Protein 1PZW (pdb70)

GO terms:
  GO:0000987 cis-regulatory region sequence-specific DNA binding (F, IDA)
  GO:0007279 pole cell formation (P, HMP)
  GO:00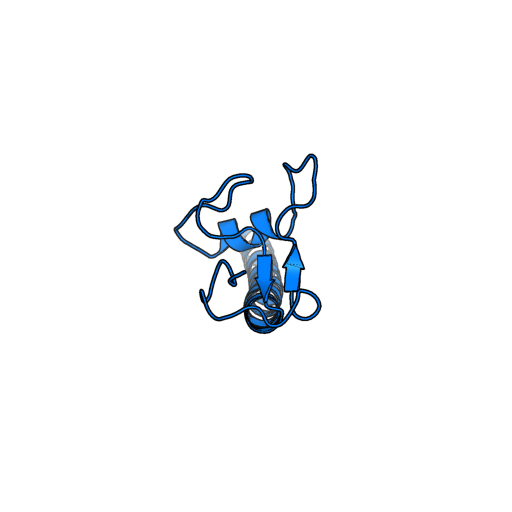07349 cellularization (P, HMP)
  GO:0045143 homologous chromosome segregation (P, TAS)
  GO:0006357 regulation of transcription by RNA polymerase II (P, TAS)
  GO:0045944 positive regulation of transcription by RNA polymerase II (P, IMP)
  GO:0007343 egg activation (P, IMP)
  GO:0005634 nucleus (C, IDA)
  GO:0006357 regulation of transcription by RNA polymerase II (P, IMP)
  GO:0007143 female meiotic nuclear division (P, IMP)

Radius of gyration: 15.07 Å; Cα contacts (8 Å, |Δi|>4): 76; chains: 1; bounding box: 23×25×51 Å

Solvent-accessible surface area: 6073 Å² total; per-residue (Å²): 130,58,1,30,33,54,98,178,55,23,96,60,51,187,101,21,52,84,4,12,101,132,152,49,37,177,28,165,18,0,102,22,0,100,87,43,60,213,55,84,2,61,69,110,27,175,67,8,110,5,0,14,81,94,18,48,53,126,11,35,117,98,30,138,115,92,78,61,72,112,106,57,112,74,98,180,87,113,90,176

Nearest PDB structures (foldseek):
  1pzw-assembly1_A-2  TM=1.013E+00  e=6.749E-15  Drosophila melanogaster
  7pok-assembly1_D  TM=8.189E-01  e=4.692E-03  Drosophila melanogaster
  7pok-assembly1_A  TM=7.573E-01  e=7.713E-03  Drosophila melanogaster
  7ppp-assembly1_A  TM=6.748E-01  e=9.259E-02  Oryctolagus cuniculus

Sequence (80 aa):
DICRLCLRGVSGAQMCLQIFDVDSGESKVAEVLRQHFWFEVLPNDEISKVICNVCWTQVSEFHQFYVSIQEAQVIYATTS

Organism: Drosophila melanogaster (NCBI:txid7227)

Foldseek 3Di:
DAALPPRDDDPDDVQKDFQADDVGDDRVSQVLCVVPDDDHQDPPDPRGRIHGNVVVVVSVVVVVVVVVVVVVVVCVVPDD

B-factor: mean 52.91, std 21.25, range [21.37, 99.55]

Structure (mmCIF, N/CA/C/O backbone):
data_1PZW
#
_entry.id   1PZW
#
_cell.length_a   48.660
_cell.length_b   48.660
_cell.length_c   82.123
_cell.angle_alpha   90.00
_cell.angle_beta   90.00
_cell.angle_gamma   90.00
#
_symmetry.space_group_name_H-M   'P 41 21 2'
#
loop_
_entity.id
_entity.type
_entity.pdbx_description
1 polymer 'Transcription factor grauzone'
2 non-polymer 'ZINC ION'
3 water water
#
loop_
_atom_site.group_PDB
_atom_site.id
_atom_site.type_symbol
_atom_site.label_atom_id
_atom_site.label_alt_id
_atom_site.label_comp_id
_atom_site.label_asym_id
_atom_site.label_entity_id
_atom_site.label_seq_id
_atom_site.pdbx_PDB_ins_code
_atom_site.Cartn_x
_atom_site.Cartn_y
_atom_site.Cartn_z
_atom_site.occupancy
_atom_site.B_iso_or_equiv
_atom_site.auth_seq_id
_atom_site.auth_comp_id
_atom_site.auth_asym_id
_atom_site.auth_atom_id
_atom_site.pdbx_PDB_model_num
ATOM 1 N N . ASP A 1 1 ? 4.127 9.804 15.493 1.00 60.05 2 ASP A N 1
ATOM 2 C CA . ASP A 1 1 ? 4.430 10.543 16.755 1.00 59.95 2 ASP A CA 1
ATOM 3 C C . ASP A 1 1 ? 5.059 9.598 17.779 1.00 56.76 2 ASP A C 1
ATOM 4 O O . ASP A 1 1 ? 5.001 8.379 17.634 1.00 56.57 2 ASP A O 1
ATOM 9 N N . ILE A 1 2 ? 5.658 10.168 18.815 1.00 52.94 3 ILE A N 1
ATOM 10 C CA . ILE A 1 2 ? 6.392 9.378 19.801 1.00 50.35 3 ILE A CA 1
ATOM 11 C C . ILE A 1 2 ? 6.229 9.977 21.199 1.00 46.02 3 ILE A C 1
ATOM 12 O O . ILE A 1 2 ? 6.093 11.194 21.341 1.00 45.03 3 ILE A O 1
ATOM 17 N N . CYS A 1 3 ? 6.197 9.129 22.223 1.00 42.18 4 CYS A N 1
ATOM 18 C CA . CYS A 1 3 ? 6.133 9.608 23.604 1.00 39.45 4 CYS A CA 1
ATOM 19 C C . CYS A 1 3 ? 7.472 10.289 23.940 1.00 39.86 4 CYS A C 1
ATOM 20 O O . CYS A 1 3 ? 8.541 9.716 23.744 1.00 39.17 4 CYS A O 1
ATOM 23 N N . ARG A 1 4 ? 7.412 11.531 24.403 1.00 39.50 5 ARG A N 1
ATOM 24 C CA . ARG A 1 4 ? 8.604 12.275 24.799 1.00 39.00 5 ARG A CA 1
ATOM 25 C C . ARG A 1 4 ? 9.466 11.553 25.855 1.00 38.16 5 ARG A C 1
ATOM 26 O O . ARG A 1 4 ? 10.684 11.700 25.861 1.00 38.85 5 ARG A O 1
ATOM 34 N N . LEU A 1 5 ? 8.835 10.777 26.733 1.00 37.56 6 LEU A N 1
ATOM 35 C CA . LEU A 1 5 ? 9.549 10.073 27.788 1.00 36.87 6 LEU A CA 1
ATOM 36 C C . LEU A 1 5 ? 10.120 8.741 27.330 1.00 37.32 6 LEU A C 1
ATOM 37 O O . LEU A 1 5 ? 11.337 8.574 27.347 1.00 34.58 6 LEU A O 1
ATOM 42 N N . CYS A 1 6 ? 9.254 7.794 26.959 1.00 37.92 7 CYS A N 1
ATOM 43 C CA . CYS A 1 6 ? 9.682 6.418 26.634 1.00 39.16 7 CYS A CA 1
ATOM 44 C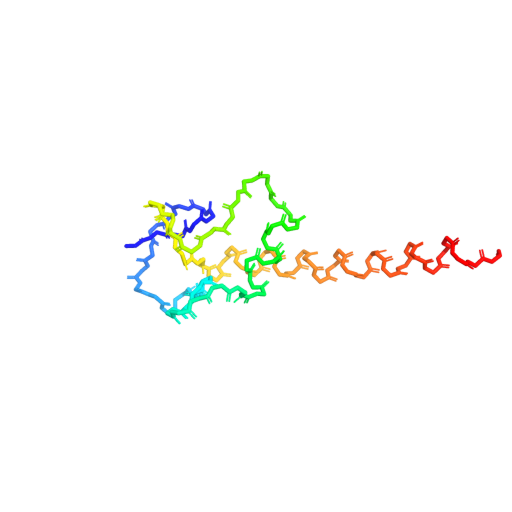 C . CYS A 1 6 ? 10.098 6.247 25.174 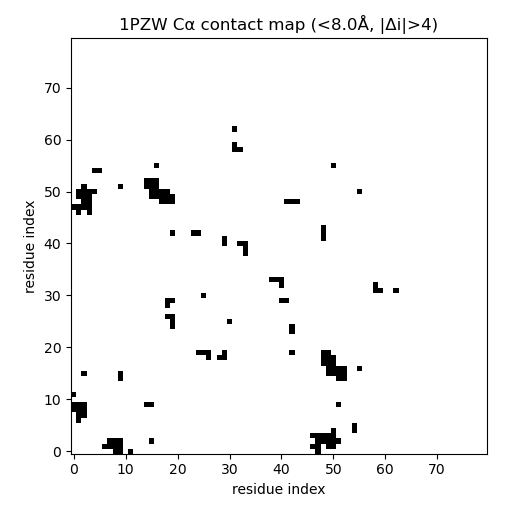1.00 42.35 7 CYS A C 1
ATOM 45 O O . CYS A 1 6 ? 10.714 5.240 24.808 1.00 39.52 7 CYS A O 1
ATOM 48 N N . LEU A 1 7 ? 9.749 7.242 24.360 1.00 43.99 8 LEU A N 1
ATOM 49 C CA . LEU A 1 7 ? 10.093 7.294 22.939 1.00 47.28 8 LEU A CA 1
ATOM 50 C C . LEU A 1 7 ? 9.528 6.122 22.134 1.00 49.95 8 LEU A C 1
ATOM 51 O O . LEU A 1 7 ? 10.025 5.809 21.053 1.00 50.23 8 LEU A O 1
ATOM 56 N N . ARG A 1 8 ? 8.473 5.504 22.662 1.00 53.95 9 ARG A N 1
ATOM 57 C CA . ARG A 1 8 ? 7.827 4.372 22.022 1.00 57.13 9 ARG A CA 1
ATOM 58 C C . ARG A 1 8 ? 6.747 4.917 21.109 1.00 59.85 9 ARG A C 1
ATOM 59 O O . ARG A 1 8 ? 6.343 6.070 21.249 1.00 58.67 9 ARG A O 1
ATOM 67 N N . GLY A 1 9 ? 6.282 4.079 20.182 1.00 63.33 10 GLY A N 1
ATOM 68 C CA . GLY A 1 9 ? 5.299 4.478 19.192 1.00 65.73 10 GLY A CA 1
ATOM 69 C C . GLY A 1 9 ? 3.971 4.921 19.774 1.00 68.43 10 GLY A C 1
ATOM 70 O O . GLY A 1 9 ? 3.373 4.209 20.577 1.00 67.38 10 GLY A O 1
ATOM 71 N N . VAL A 1 10 ? 3.527 6.112 19.375 1.00 72.73 11 VAL A N 1
ATOM 72 C CA . VAL A 1 10 ? 2.187 6.608 19.700 1.00 76.73 11 VAL A CA 1
ATOM 73 C C . VAL A 1 10 ? 1.178 6.048 18.687 1.00 79.37 11 VAL A C 1
ATOM 74 O O . VAL A 1 10 ? 1.293 6.264 17.474 1.00 78.68 11 VAL A O 1
ATOM 78 N N . SER A 1 11 ? 0.196 5.329 19.222 1.00 82.65 12 SER A N 1
ATOM 79 C CA . SER A 1 11 ? -0.825 4.649 18.435 1.00 85.39 12 SER A CA 1
ATOM 80 C C . SER A 1 11 ? -1.620 5.632 17.576 1.00 86.73 12 SER A C 1
ATOM 81 O O . SER A 1 11 ? -1.729 5.463 16.359 1.00 86.95 12 SER A O 1
ATOM 84 N N . GLY A 1 12 ? -2.158 6.662 18.224 1.00 88.54 13 GLY A N 1
ATOM 85 C CA . GLY A 1 12 ? -2.945 7.686 17.553 1.00 89.65 13 GLY A CA 1
ATOM 86 C C . GLY A 1 12 ? -2.778 9.039 18.220 1.00 90.39 13 GLY A C 1
ATOM 87 O O . GLY A 1 12 ? -2.266 9.978 17.607 1.00 90.82 13 GLY A O 1
ATOM 88 N N . ALA A 1 13 ? -3.203 9.115 19.482 1.00 90.79 14 ALA A N 1
ATOM 89 C CA . ALA A 1 13 ? -3.143 10.335 20.307 1.00 90.86 14 ALA A CA 1
ATOM 90 C C . ALA A 1 13 ? -4.087 10.285 21.510 1.00 90.47 14 ALA A C 1
ATOM 91 O O . ALA A 1 13 ? -3.947 11.080 22.440 1.00 90.74 14 ALA A O 1
ATOM 93 N N . GLN A 1 14 ? -5.055 9.373 21.484 1.00 89.49 15 GLN A N 1
ATOM 94 C CA . GLN A 1 14 ? -5.948 9.176 22.621 1.00 88.68 15 GLN A CA 1
ATOM 95 C C . GLN A 1 14 ? -5.444 8.137 23.617 1.00 86.16 15 GLN A C 1
ATOM 96 O O . GLN A 1 14 ? -6.217 7.608 24.416 1.00 86.26 15 GLN A O 1
ATOM 102 N N . MET A 1 15 ? -4.160 7.812 23.533 1.00 83.00 16 MET A N 1
ATOM 103 C CA . MET A 1 15 ? -3.462 7.165 24.629 1.00 80.24 16 MET A CA 1
ATOM 104 C C . MET A 1 15 ? -2.566 8.211 25.293 1.00 76.23 16 MET A C 1
ATOM 105 O O . MET A 1 15 ? -1.880 7.906 26.255 1.00 74.85 16 MET A O 1
ATOM 110 N N . CYS A 1 16 ? -2.623 9.449 24.795 1.00 71.74 17 CYS A N 1
ATOM 111 C CA . CYS A 1 16 ? -1.635 10.482 25.099 1.00 67.91 17 CYS A CA 1
ATOM 112 C C . CYS A 1 16 ? -2.227 11.781 25.619 1.00 64.31 17 CYS A C 1
ATOM 113 O O . CYS A 1 16 ? -3.320 12.193 25.222 1.00 64.70 17 CYS A O 1
ATOM 116 N N . LEU A 1 17 ? -1.476 12.420 26.509 1.00 59.23 18 LEU A N 1
ATOM 117 C CA . LEU A 1 17 ? -1.731 13.780 26.941 1.00 56.14 18 LEU A CA 1
ATOM 118 C C . LEU A 1 17 ? -0.825 14.671 26.118 1.00 53.54 18 LEU A C 1
ATOM 119 O O . LEU A 1 17 ? 0.310 14.302 25.814 1.00 51.17 18 LEU A O 1
ATOM 124 N N . GLN A 1 18 ? -1.326 15.840 25.742 1.00 52.69 19 GLN A N 1
ATOM 125 C CA . GLN A 1 18 ? -0.478 16.859 25.140 1.00 52.24 19 GLN A CA 1
ATOM 126 C C . GLN A 1 18 ? 0.259 17.524 26.287 1.00 51.03 19 GLN A C 1
ATOM 127 O O . GLN A 1 18 ? -0.358 17.977 27.246 1.00 49.00 19 GLN A O 1
ATOM 133 N N . ILE A 1 19 ? 1.586 17.522 26.221 1.00 51.07 20 ILE A N 1
ATOM 134 C CA . ILE A 1 19 ? 2.390 18.219 27.218 1.00 51.49 20 ILE A CA 1
ATOM 135 C C . ILE A 1 19 ? 2.107 19.705 27.062 1.00 54.37 20 ILE A C 1
ATOM 136 O O . ILE A 1 19 ? 1.857 20.404 28.032 1.00 54.41 20 ILE A O 1
ATOM 141 N N . PHE A 1 20 ? 2.127 20.151 25.814 1.00 57.90 21 PHE A N 1
ATOM 142 C CA . PHE A 1 20 ? 1.793 21.517 25.430 1.00 61.34 21 PHE A CA 1
ATOM 143 C C . PHE A 1 20 ? 0.636 21.507 24.420 1.00 65.60 21 PHE A C 1
ATOM 144 O O . PHE A 1 20 ? 0.449 20.534 23.690 1.00 66.15 21 PHE A O 1
ATOM 152 N N . ASP A 1 21 ? -0.138 22.584 24.373 1.00 70.75 22 ASP A N 1
ATOM 153 C CA . ASP A 1 21 ? -1.235 22.689 23.406 1.00 74.59 22 ASP A CA 1
ATOM 154 C C . ASP A 1 21 ? -1.346 24.114 22.880 1.00 77.38 22 ASP A C 1
ATOM 155 O O . ASP A 1 21 ? -1.819 25.002 23.586 1.00 77.23 22 ASP A O 1
ATOM 160 N N . VAL A 1 22 ? -0.849 24.315 21.657 1.00 81.50 23 VAL A N 1
ATOM 161 C CA . VAL A 1 22 ? -1.135 25.496 20.832 1.00 84.24 23 VAL A CA 1
ATOM 162 C C . VAL A 1 22 ? -1.160 26.834 21.588 1.00 86.03 23 VAL A C 1
ATOM 163 O O . VAL A 1 22 ? -2.009 27.047 22.456 1.00 86.39 23 VAL A O 1
ATOM 167 N N . ASP A 1 23 ? -0.268 27.753 21.211 1.00 88.17 24 ASP A N 1
ATOM 168 C CA . ASP A 1 23 ? -0.014 28.960 22.004 1.00 89.51 24 ASP A CA 1
ATOM 169 C C . ASP A 1 23 ? 0.236 28.483 23.428 1.00 89.65 24 ASP A C 1
ATOM 170 O O . ASP A 1 23 ? -0.551 28.715 24.348 1.00 89.93 24 ASP A O 1
ATOM 175 N N . SER A 1 24 ? 1.355 27.789 23.577 1.00 89.90 25 SER A N 1
ATOM 176 C CA . SER A 1 24 ? 1.629 26.989 24.756 1.00 89.63 25 SER A CA 1
ATOM 177 C C . SER A 1 24 ? 2.260 27.845 25.857 1.00 88.72 25 SER A C 1
ATOM 178 O O . SER A 1 24 ? 1.734 28.912 26.178 1.00 88.90 25 SER A O 1
ATOM 181 N N . GLY A 1 25 ? 3.378 27.397 26.429 1.00 87.66 26 GLY A N 1
ATOM 182 C CA . GLY A 1 25 ? 3.926 28.014 27.623 1.00 86.17 26 GLY A CA 1
ATOM 183 C C . GLY A 1 25 ? 3.014 27.697 28.793 1.00 84.40 26 GLY A C 1
ATOM 184 O O . GLY A 1 25 ? 1.795 27.852 28.693 1.00 84.01 26 GLY A O 1
ATOM 185 N N . GLU A 1 26 ? 3.596 27.251 29.903 1.00 82.05 27 GLU A N 1
ATOM 186 C CA . GLU A 1 26 ? 2.823 26.856 31.078 1.00 80.39 27 GLU A CA 1
ATOM 187 C C . GLU A 1 26 ? 1.974 25.628 30.739 1.00 77.04 27 GLU A C 1
ATOM 188 O O . GLU A 1 26 ? 1.097 25.688 29.875 1.00 77.16 27 GLU A O 1
ATOM 194 N N . SER A 1 27 ? 2.238 24.514 31.411 1.00 72.50 28 SER A N 1
ATOM 195 C CA . SER A 1 27 ? 1.578 23.257 31.064 1.00 69.06 28 SER A CA 1
ATOM 196 C C . SER A 1 27 ? 1.017 22.458 32.245 1.00 65.71 28 SER A C 1
ATOM 197 O O . SER A 1 27 ? 0.019 21.746 32.078 1.00 67.71 28 SER A O 1
ATOM 200 N N . LYS A 1 28 ? 1.634 22.579 33.418 1.00 59.43 29 LYS A N 1
ATOM 201 C CA . LYS A 1 28 ? 1.379 21.693 34.567 1.00 55.74 29 LYS A CA 1
ATOM 202 C C . LYS A 1 28 ? 2.011 20.333 34.342 1.00 50.02 29 LYS A C 1
ATOM 203 O O . LYS A 1 28 ? 2.742 19.862 35.192 1.00 48.69 29 LYS A O 1
ATOM 209 N N . VAL A 1 29 ? 1.729 19.698 33.201 1.00 45.10 30 VAL A N 1
ATOM 210 C CA . VAL A 1 29 ? 2.390 18.448 32.846 1.00 40.76 30 VAL A CA 1
ATOM 211 C C . VAL A 1 29 ? 3.884 18.717 32.734 1.00 39.23 30 VAL A C 1
ATOM 212 O O . VAL A 1 29 ? 4.676 17.998 33.330 1.00 34.91 30 VAL A O 1
ATOM 216 N N . ALA A 1 30 ? 4.267 19.773 32.017 1.00 37.89 31 ALA A N 1
ATOM 217 C CA . ALA A 1 30 ? 5.687 20.098 31.861 1.00 36.58 31 ALA A 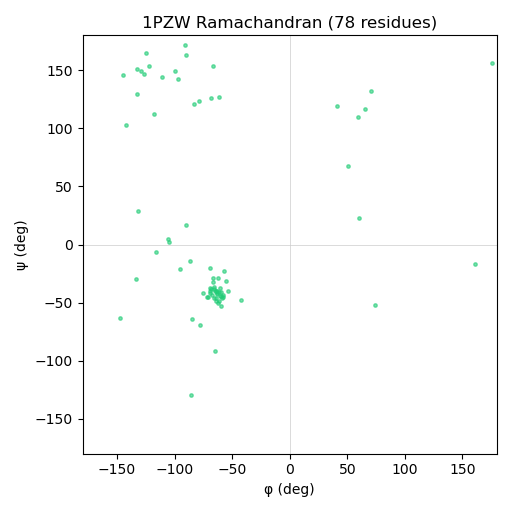CA 1
ATOM 218 C C . ALA A 1 30 ? 6.358 20.365 33.205 1.00 35.61 31 ALA A C 1
ATOM 219 O O . ALA A 1 30 ? 7.483 19.941 33.438 1.00 36.22 31 ALA A O 1
ATOM 221 N N . GLU A 1 31 ? 5.649 21.074 34.073 1.00 34.56 32 GLU A N 1
ATOM 222 C CA . GLU A 1 31 ? 6.118 21.468 35.391 1.00 34.27 32 GLU A CA 1
ATOM 223 C C . GLU A 1 31 ? 6.420 20.241 36.251 1.00 32.64 32 GLU A C 1
ATOM 224 O O . GLU A 1 31 ? 7.425 20.188 36.951 1.00 30.26 32 GLU A O 1
ATOM 230 N N . VAL A 1 32 ? 5.556 19.234 36.170 1.00 31.17 33 VAL A N 1
ATOM 231 C CA . VAL A 1 32 ? 5.726 18.010 36.953 1.00 30.24 33 VAL A CA 1
ATOM 232 C C . VAL A 1 32 ? 6.887 17.198 36.413 1.00 31.55 33 VAL A C 1
ATOM 233 O O . VAL A 1 32 ? 7.709 16.710 37.171 1.00 31.64 33 VAL A O 1
ATOM 237 N N . LEU A 1 33 ? 6.958 17.062 35.102 1.00 31.46 34 LEU A N 1
ATOM 238 C CA . LEU A 1 33 ? 8.066 16.358 34.464 1.00 32.67 34 LEU A CA 1
ATOM 239 C C . LEU A 1 33 ? 9.414 17.019 34.765 1.00 33.32 34 LEU A C 1
ATOM 240 O O . LEU A 1 33 ? 10.406 16.334 34.968 1.00 33.57 34 LEU A O 1
ATOM 245 N N . ARG A 1 34 ? 9.443 18.339 34.823 1.00 31.78 35 ARG A N 1
ATOM 246 C CA . ARG A 1 34 ? 10.682 19.062 35.108 1.00 34.58 35 ARG A CA 1
ATOM 247 C C . ARG A 1 34 ? 11.184 18.799 36.528 1.00 33.68 35 ARG A C 1
ATOM 248 O O . ARG A 1 34 ? 12.385 18.806 36.767 1.00 35.08 35 ARG A O 1
ATOM 256 N N . GLN A 1 35 ? 10.244 18.580 37.446 1.00 33.18 36 GLN A N 1
ATOM 257 C CA . GLN A 1 35 ? 10.539 18.278 38.843 1.00 33.98 36 GLN A CA 1
ATOM 258 C C . GLN A 1 35 ? 11.214 16.943 39.064 1.00 33.01 36 GLN A C 1
ATOM 259 O O . GLN A 1 35 ? 11.918 16.800 40.040 1.00 32.32 36 GLN A O 1
ATOM 265 N N . HIS A 1 36 ? 10.966 15.959 38.192 1.00 32.52 37 HIS A N 1
ATOM 266 C CA . HIS A 1 36 ? 11.457 14.601 38.393 1.00 33.06 37 HIS A CA 1
ATOM 267 C C . HIS A 1 36 ? 12.444 14.070 37.377 1.00 35.50 37 HIS A C 1
ATOM 268 O O . HIS A 1 36 ? 12.953 12.988 37.570 1.00 34.62 37 HIS A O 1
ATOM 275 N N . PHE A 1 37 ? 12.712 14.805 36.304 1.00 34.41 38 PHE A N 1
ATOM 276 C CA . PHE A 1 37 ? 13.683 14.359 35.295 1.00 37.50 38 PHE A CA 1
ATOM 277 C C . PHE A 1 37 ? 14.788 15.414 35.067 1.00 39.75 38 PHE A C 1
ATOM 278 O O . PHE A 1 37 ? 14.650 16.559 35.484 1.00 41.92 38 PHE A O 1
ATOM 286 N N . TRP A 1 38 ? 15.873 14.989 34.420 1.00 43.79 39 TRP A N 1
ATOM 287 C CA . TRP A 1 38 ? 17.144 15.748 34.325 1.00 47.59 39 TRP A CA 1
ATOM 288 C C . TRP A 1 38 ? 17.224 16.571 33.040 1.00 49.87 39 TRP A C 1
ATOM 289 O O . TRP A 1 38 ? 17.997 17.522 32.954 1.00 50.49 39 TRP A O 1
ATOM 300 N N . PHE A 1 39 ? 16.438 16.192 32.043 1.00 52.96 40 PHE A N 1
ATOM 301 C CA . PHE A 1 39 ? 16.341 16.948 30.797 1.00 56.31 40 PHE A CA 1
ATOM 302 C C . PHE A 1 39 ? 15.215 17.983 30.878 1.00 59.42 40 PHE A C 1
ATOM 303 O O . PHE A 1 39 ? 14.438 18.004 31.831 1.00 58.67 40 PHE A O 1
ATOM 311 N N . GLU A 1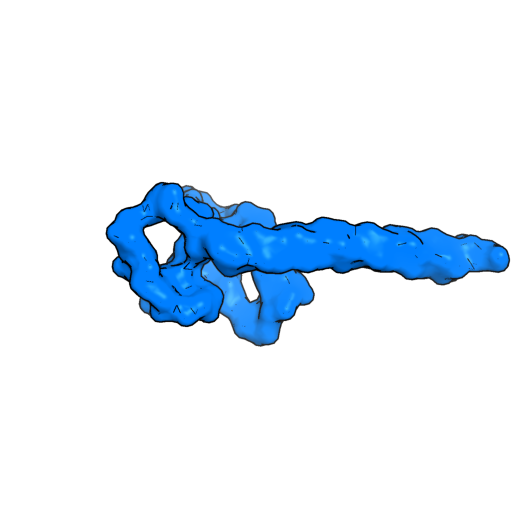 40 ? 15.153 18.849 29.870 1.00 64.01 41 GLU A N 1
ATOM 312 C CA . GLU A 1 40 ? 14.176 19.933 29.828 1.00 67.03 41 GLU A CA 1
ATOM 313 C C . GLU A 1 40 ? 12.987 19.581 28.932 1.00 67.98 41 GLU A C 1
ATOM 314 O O . GLU A 1 40 ? 13.112 18.824 27.966 1.00 67.60 41 GLU A O 1
ATOM 320 N N . VAL A 1 41 ? 11.828 20.128 29.278 1.00 69.60 42 VAL A N 1
ATOM 321 C CA . VAL A 1 41 ? 10.620 19.944 28.495 1.00 71.46 42 VAL A CA 1
ATOM 322 C C . VAL A 1 41 ? 10.173 21.317 27.982 1.00 72.72 42 VAL A C 1
ATOM 323 O O . VAL A 1 41 ? 9.779 22.182 28.767 1.00 72.25 42 VAL A O 1
ATOM 327 N N . LEU A 1 42 ? 10.255 21.520 26.669 1.00 74.60 43 LEU A N 1
ATOM 328 C CA . LEU A 1 42 ? 10.002 22.841 26.080 1.00 75.99 43 LEU A CA 1
ATOM 329 C C . LEU A 1 42 ? 9.058 22.784 24.873 1.00 76.63 43 LEU A C 1
ATOM 330 O O . LEU A 1 42 ? 9.003 21.776 24.166 1.00 75.72 43 LEU A O 1
ATOM 335 N N . PRO A 1 43 ? 8.320 23.872 24.644 1.00 78.58 44 PRO A N 1
ATOM 336 C CA . PRO A 1 43 ? 7.348 23.951 23.545 1.00 79.91 44 PRO A CA 1
ATOM 337 C C . PRO A 1 43 ? 7.839 23.365 22.215 1.00 81.21 44 PRO A C 1
ATOM 338 O O . PRO A 1 43 ? 7.099 22.595 21.596 1.00 81.86 44 PRO A O 1
ATOM 342 N N . ASN A 1 44 ? 9.055 23.724 21.799 1.00 82.01 45 ASN A N 1
ATOM 343 C CA . ASN A 1 44 ? 9.623 23.253 20.525 1.00 82.69 45 ASN A CA 1
ATOM 344 C C . ASN A 1 44 ? 9.859 21.733 20.491 1.00 82.85 45 ASN A C 1
ATOM 345 O O . ASN A 1 44 ? 8.950 20.982 20.128 1.00 83.75 45 ASN A O 1
ATOM 350 N N . ASP A 1 45 ? 11.054 21.286 20.881 1.00 82.38 46 ASP A N 1
ATOM 351 C CA . ASP A 1 45 ? 11.430 19.872 20.877 1.00 81.57 46 ASP A CA 1
ATOM 352 C C . ASP A 1 45 ? 11.340 19.215 19.493 1.00 80.57 46 ASP A C 1
ATOM 353 O O . ASP A 1 45 ? 10.251 18.991 18.962 1.00 80.96 46 ASP A O 1
ATOM 358 N N . GLU A 1 46 ? 12.500 18.899 18.925 1.00 78.83 47 GLU A N 1
ATOM 359 C CA . GLU A 1 46 ? 12.594 17.995 17.779 1.00 77.54 47 GLU A CA 1
ATOM 360 C C . GLU A 1 46 ? 11.952 16.630 18.116 1.00 74.85 47 GLU A C 1
ATOM 361 O O . GLU A 1 46 ? 11.508 15.903 17.222 1.00 74.39 47 GLU A O 1
ATOM 367 N N . ILE A 1 47 ? 11.864 16.324 19.412 1.00 71.77 48 ILE A N 1
ATOM 368 C CA . ILE A 1 47 ? 11.480 15.002 19.897 1.00 69.02 48 ILE A CA 1
ATOM 369 C C . ILE A 1 47 ? 9.975 14.781 19.804 1.00 66.61 48 ILE A C 1
ATOM 370 O O . ILE A 1 47 ? 9.493 13.980 19.002 1.00 65.29 48 ILE A O 1
ATOM 375 N N . SER A 1 48 ? 9.246 15.503 20.646 1.00 63.61 49 SER A N 1
ATOM 376 C CA . SER A 1 48 ? 7.832 15.249 20.887 1.00 61.20 49 SER A CA 1
ATOM 377 C C . SER A 1 48 ? 7.316 16.175 21.978 1.00 58.78 49 SER A C 1
ATOM 378 O O . SER A 1 48 ? 8.075 16.669 22.814 1.00 59.16 49 SER A O 1
ATOM 381 N N . LYS A 1 49 ? 6.014 16.407 21.954 1.00 56.45 50 LYS A N 1
ATOM 382 C CA . LYS A 1 49 ? 5.350 17.252 22.939 1.00 54.69 50 LYS A CA 1
ATOM 383 C C . LYS A 1 49 ? 4.103 16.517 23.455 1.00 51.75 50 LYS A C 1
ATOM 384 O O . LYS A 1 49 ? 3.128 17.123 23.872 1.00 49.88 50 LYS A O 1
ATOM 390 N N . VAL A 1 50 ? 4.185 15.189 23.431 1.00 48.31 51 VAL A N 1
ATOM 391 C CA . VAL A 1 50 ? 3.123 14.293 23.870 1.00 45.46 51 VAL A CA 1
ATOM 392 C C . VAL A 1 50 ? 3.734 13.273 24.848 1.00 40.72 51 VAL A C 1
ATOM 393 O O . VAL A 1 50 ? 4.908 12.939 24.735 1.00 39.17 51 VAL A O 1
ATOM 397 N N . ILE A 1 51 ? 2.947 12.800 25.801 1.00 37.74 52 ILE A N 1
ATOM 398 C CA . ILE A 1 51 ? 3.361 11.746 26.722 1.00 35.24 52 ILE A CA 1
ATOM 399 C C . ILE A 1 51 ? 2.250 10.677 26.803 1.00 37.13 52 ILE A C 1
ATOM 400 O O . ILE A 1 51 ? 1.075 10.990 27.003 1.00 35.15 52 ILE A O 1
ATOM 405 N N . CYS A 1 52 ? 2.621 9.416 26.638 1.00 35.70 53 CYS A N 1
ATOM 406 C CA . CYS A 1 52 ? 1.652 8.357 26.687 1.00 37.30 53 CYS A CA 1
ATOM 407 C C . CYS A 1 52 ? 1.092 8.240 28.099 1.00 37.01 53 CYS A C 1
ATOM 408 O O . CYS A 1 52 ? 1.729 8.625 29.072 1.00 33.87 53 CYS A O 1
ATOM 411 N N . ASN A 1 53 ? -0.118 7.730 28.204 1.00 36.02 54 ASN A N 1
ATOM 412 C CA . ASN A 1 53 ? -0.787 7.602 29.494 1.00 37.66 54 ASN A CA 1
ATOM 413 C C . ASN A 1 53 ? -0.004 6.662 30.415 1.00 34.59 54 ASN A C 1
ATOM 414 O O . ASN A 1 53 ? -0.062 6.815 31.632 1.00 33.54 54 ASN A O 1
ATOM 419 N N . VAL A 1 54 ? 0.716 5.695 29.836 1.00 32.04 55 VAL A N 1
ATOM 420 C CA . VAL A 1 54 ? 1.507 4.743 30.616 1.00 32.93 55 VAL A CA 1
ATOM 421 C C . VAL A 1 54 ? 2.625 5.452 31.389 1.00 30.48 55 VAL A C 1
ATOM 422 O O . VAL A 1 54 ? 2.883 5.156 32.562 1.00 30.85 55 VAL A O 1
ATOM 426 N N . CYS A 1 55 ? 3.286 6.389 30.734 1.00 30.56 56 CYS A N 1
ATOM 427 C CA . CYS A 1 55 ? 4.342 7.147 31.382 1.00 30.20 56 CYS A CA 1
ATOM 428 C C . CYS A 1 55 ? 3.712 8.151 32.321 1.00 29.45 56 CYS A C 1
ATOM 429 O O . CYS A 1 55 ? 4.201 8.323 33.431 1.00 27.34 56 CYS A O 1
ATOM 432 N N . TRP A 1 56 ? 2.625 8.801 31.894 1.00 28.32 57 TRP A N 1
ATOM 433 C CA . TRP A 1 56 ? 2.024 9.839 32.718 1.00 28.77 57 TRP A CA 1
ATOM 434 C C . TRP A 1 56 ? 1.454 9.252 34.002 1.00 28.36 57 TRP A C 1
ATOM 435 O O . TRP A 1 56 ? 1.541 9.892 35.062 1.00 26.54 57 TRP A O 1
ATOM 446 N N . THR A 1 57 ? 0.893 8.042 33.937 1.00 29.72 58 THR A N 1
ATOM 447 C CA . THR A 1 57 ? 0.348 7.431 35.150 1.00 30.72 58 THR A CA 1
ATOM 448 C C . THR A 1 57 ? 1.470 7.198 36.182 1.00 31.67 58 THR A C 1
ATOM 449 O O . THR A 1 57 ? 1.281 7.468 37.373 1.00 26.68 58 THR A O 1
ATOM 453 N N . GLN A 1 58 ? 2.640 6.761 35.707 1.00 28.82 59 GLN A N 1
ATOM 454 C CA . GLN A 1 58 ? 3.783 6.484 36.569 1.00 28.69 59 GLN A CA 1
ATOM 455 C C . 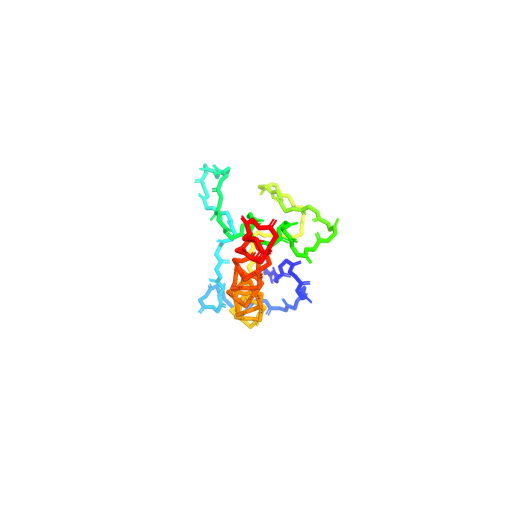GLN A 1 58 ? 4.332 7.784 37.146 1.00 25.88 59 GLN A C 1
ATOM 456 O O . GLN A 1 58 ? 4.668 7.864 38.312 1.00 26.24 59 GLN A O 1
ATOM 462 N N . VAL A 1 59 ? 4.408 8.826 36.332 1.00 25.91 60 VAL A N 1
ATOM 463 C CA . VAL A 1 59 ? 4.966 10.099 36.815 1.00 26.71 60 VAL A CA 1
ATOM 464 C C . VAL A 1 59 ? 4.019 10.781 37.795 1.00 25.89 60 VAL A C 1
ATOM 465 O O . VAL A 1 59 ? 4.438 11.294 38.832 1.00 24.66 60 VAL A O 1
ATOM 469 N N . SER A 1 60 ? 2.739 10.822 37.446 1.00 25.08 61 SER A N 1
ATOM 470 C CA . SER A 1 60 ? 1.739 11.502 38.264 1.00 24.86 61 SER A CA 1
ATOM 471 C C . SER A 1 60 ? 1.484 10.778 39.581 1.00 27.08 61 SER A C 1
ATOM 472 O O . SER A 1 60 ? 1.287 11.433 40.606 1.00 24.37 61 SER A O 1
ATOM 475 N N . GLU A 1 61 ? 1.444 9.438 39.555 1.00 27.62 62 GLU A N 1
ATOM 476 C CA . GLU A 1 61 ? 1.402 8.654 40.795 1.00 27.21 62 GLU A CA 1
ATOM 477 C C . GLU A 1 61 ? 2.616 8.944 41.670 1.00 26.16 62 GLU A C 1
ATOM 478 O O . GLU A 1 61 ? 2.470 9.171 42.870 1.00 25.07 62 GLU A O 1
ATOM 484 N N . PHE A 1 62 ? 3.808 8.974 41.093 1.00 26.92 63 PHE A N 1
ATOM 485 C CA . PHE A 1 62 ? 4.982 9.288 41.921 1.00 25.43 63 PHE A CA 1
ATOM 486 C C . PHE A 1 62 ? 4.932 10.693 42.465 1.00 27.74 63 PHE A C 1
ATOM 487 O O . PHE A 1 62 ? 5.297 10.934 43.619 1.00 28.35 63 PHE A O 1
ATOM 495 N N . HIS A 1 63 ? 4.491 11.641 41.642 1.00 29.18 64 HIS A N 1
ATOM 496 C CA . HIS A 1 63 ? 4.434 13.040 42.053 1.00 28.44 64 HIS A CA 1
ATOM 497 C C . HIS A 1 63 ? 3.468 13.269 43.205 1.00 31.21 64 HIS A C 1
ATOM 498 O O . HIS A 1 63 ? 3.767 14.009 44.133 1.00 33.81 64 HIS A O 1
ATOM 505 N N . GLN A 1 64 ? 2.314 12.616 43.149 1.00 29.00 65 GLN A N 1
ATOM 506 C CA . GLN A 1 64 ? 1.346 12.661 44.226 1.00 29.56 65 GLN A CA 1
ATOM 507 C C . GLN A 1 64 ? 1.982 12.153 45.524 1.00 30.23 65 GLN A C 1
ATOM 508 O O . GLN A 1 64 ? 1.785 12.727 46.600 1.00 29.41 65 GLN A O 1
ATOM 514 N N . PHE A 1 65 ? 2.740 11.068 45.418 1.00 29.42 66 PHE A N 1
ATOM 515 C CA . PHE A 1 65 ? 3.482 10.554 46.558 1.00 29.13 66 PHE A CA 1
ATOM 516 C C . PHE A 1 65 ? 4.518 11.578 47.041 1.00 26.89 66 PHE A C 1
ATOM 517 O O . PHE A 1 65 ? 4.581 11.887 48.218 1.00 30.73 66 PHE A O 1
ATOM 525 N N . TYR A 1 66 ? 5.305 12.089 46.118 1.00 28.32 67 TYR A N 1
ATOM 526 C CA . TYR A 1 66 ? 6.365 13.074 46.381 1.00 28.45 67 TYR A CA 1
ATOM 527 C C . TYR A 1 66 ? 5.834 14.286 47.137 1.00 32.00 67 TYR A C 1
ATOM 528 O O . TYR A 1 66 ? 6.492 14.786 48.061 1.00 33.13 67 TYR A O 1
ATOM 537 N N . VAL A 1 67 ? 4.633 14.739 46.760 1.00 35.21 68 VAL A N 1
ATOM 538 C CA . VAL A 1 67 ? 3.979 15.902 47.366 1.00 34.67 68 VAL A CA 1
ATOM 539 C C . VAL A 1 67 ? 3.574 15.585 48.795 1.00 34.19 68 VAL A C 1
ATOM 540 O O . VAL A 1 67 ? 3.726 16.428 49.691 1.00 34.51 68 VAL A O 1
ATOM 544 N N . SER A 1 68 ? 3.120 14.357 49.036 1.00 32.54 69 SER A N 1
ATOM 545 C CA . SER A 1 68 ? 2.780 13.939 50.382 1.00 31.04 69 SER A CA 1
ATOM 546 C C . SER A 1 68 ? 4.016 13.891 51.271 1.00 29.19 69 SER A C 1
ATOM 547 O O . SER A 1 68 ? 3.958 14.281 52.441 1.00 28.11 69 SER A O 1
ATOM 550 N N . ILE A 1 69 ? 5.137 13.452 50.710 1.00 29.43 70 ILE A N 1
ATOM 551 C CA . ILE A 1 69 ? 6.394 13.402 51.452 1.00 27.93 70 ILE A CA 1
ATOM 552 C C . ILE A 1 69 ? 6.888 14.810 51.776 1.00 27.85 70 ILE A C 1
ATOM 553 O O . ILE A 1 69 ? 7.328 15.065 52.901 1.00 27.78 70 ILE A O 1
ATOM 558 N N . GLN A 1 70 ? 6.817 15.731 50.820 1.00 28.62 71 GLN A N 1
ATOM 559 C CA . GLN A 1 70 ? 7.259 17.097 51.083 1.00 29.96 71 GLN A CA 1
ATOM 560 C C . GLN A 1 70 ? 6.476 17.676 52.241 1.00 31.45 71 GLN A C 1
ATOM 561 O O . GLN A 1 70 ? 7.049 18.294 53.135 1.00 31.53 71 GLN A O 1
ATOM 567 N N . GLU A 1 71 ? 5.159 17.472 52.230 1.00 33.36 72 GLU A N 1
ATOM 568 C CA . GLU A 1 71 ? 4.318 17.994 53.291 1.00 35.02 72 GLU A CA 1
ATOM 569 C C . GLU A 1 71 ? 4.709 17.452 54.667 1.00 32.88 72 GLU A C 1
ATOM 570 O O . GLU A 1 71 ? 4.798 18.211 55.621 1.00 34.81 72 GLU A O 1
ATOM 576 N N . ALA A 1 72 ? 4.968 16.151 54.766 1.00 32.54 73 ALA A N 1
ATOM 577 C CA . ALA A 1 72 ? 5.371 15.548 56.037 1.00 30.37 73 ALA A CA 1
ATOM 578 C C . ALA A 1 72 ? 6.707 16.098 56.521 1.00 29.96 73 ALA A C 1
ATOM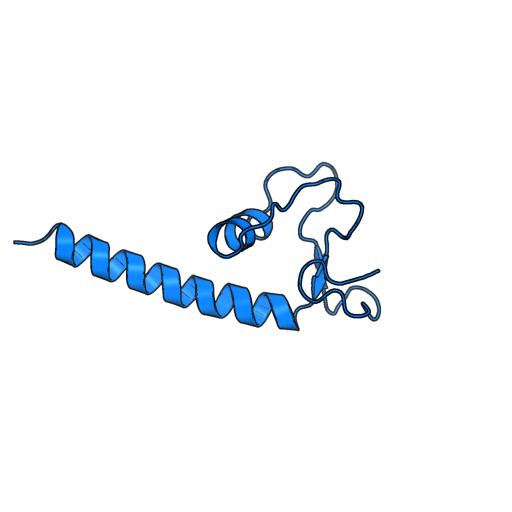 579 O O . ALA A 1 72 ? 6.898 16.365 57.714 1.00 30.04 73 ALA A O 1
ATOM 581 N N . GLN A 1 73 ? 7.631 16.287 55.587 1.00 28.00 74 GLN A N 1
ATOM 582 C CA . GLN A 1 73 ? 8.948 16.803 55.918 1.00 27.28 74 GLN A CA 1
ATOM 583 C C . GLN A 1 73 ? 8.876 18.270 56.348 1.00 25.81 74 GLN A C 1
ATOM 584 O O . GLN A 1 73 ? 9.610 18.702 57.229 1.00 26.25 74 GLN A O 1
ATOM 590 N N . VAL A 1 74 ? 8.009 19.036 55.693 1.00 29.55 75 VAL A N 1
ATOM 591 C CA . VAL A 1 74 ? 7.835 20.448 56.022 1.00 29.58 75 VAL A CA 1
ATOM 592 C C . VAL A 1 74 ? 7.288 20.580 57.443 1.00 31.40 75 VAL A C 1
ATOM 593 O O . VAL A 1 74 ? 7.814 21.350 58.255 1.00 31.99 75 VAL A O 1
ATOM 597 N N . ILE A 1 75 ? 6.246 19.817 57.746 1.00 33.18 76 ILE A N 1
ATOM 598 C CA . ILE A 1 75 ? 5.640 19.840 59.073 1.00 34.24 76 ILE A CA 1
ATOM 599 C C . ILE A 1 75 ? 6.653 19.431 60.128 1.00 35.07 76 ILE A C 1
ATOM 600 O O . ILE A 1 75 ? 6.777 20.092 61.154 1.00 33.49 76 ILE A O 1
ATOM 605 N N . TYR A 1 76 ? 7.419 18.432 59.918 1.00 35.31 77 TYR A N 1
ATOM 606 C CA . TYR A 1 76 ? 8.400 17.948 60.883 1.00 36.86 77 TYR A CA 1
ATOM 607 C C . TYR A 1 76 ? 9.483 18.992 61.154 1.00 36.62 77 TYR A C 1
ATOM 608 O O . TYR A 1 76 ? 10.039 19.035 62.251 1.00 36.68 77 TYR A O 1
ATOM 617 N N . ALA A 1 77 ? 9.989 19.578 60.073 1.00 36.79 78 ALA A N 1
ATOM 618 C CA . ALA A 1 77 ? 11.039 20.587 60.156 1.00 37.14 78 ALA A CA 1
ATOM 619 C C . ALA A 1 77 ? 10.587 21.909 60.776 1.00 38.16 78 ALA A C 1
ATOM 620 O O . ALA A 1 77 ? 11.418 22.703 61.223 1.00 39.75 78 ALA A O 1
ATOM 622 N N . THR A 1 78 ? 9.280 22.153 60.783 1.00 40.05 79 THR A N 1
ATOM 623 C CA . THR A 1 78 ? 8.740 23.391 61.340 1.00 41.57 79 THR A CA 1
ATOM 624 C C . THR A 1 78 ? 8.060 23.233 62.701 1.00 45.70 79 THR A C 1
ATOM 625 O O . THR A 1 78 ? 7.735 24.234 63.346 1.00 46.79 79 THR A O 1
ATOM 629 N N . THR A 1 79 ? 8.124 22.023 63.249 1.00 50.79 80 THR A N 1
ATOM 630 C CA . THR A 1 79 ? 7.519 21.728 64.546 1.00 55.30 80 THR A CA 1
ATOM 631 C C . THR A 1 79 ? 8.587 21.458 65.610 1.00 58.07 80 THR A C 1
ATOM 632 O O . THR A 1 79 ? 9.690 21.007 65.293 1.00 57.95 80 THR A O 1
ATOM 636 N N . SER A 1 80 ? 8.316 21.889 66.841 1.00 60.75 81 SER A N 1
ATOM 637 C CA . SER A 1 80 ? 9.247 21.688 67.949 1.00 62.77 81 SER A CA 1
ATOM 638 C C . SER A 1 80 ? 9.559 20.213 68.187 1.00 63.63 81 SER A C 1
ATOM 639 O O . SER A 1 80 ? 8.658 19.374 68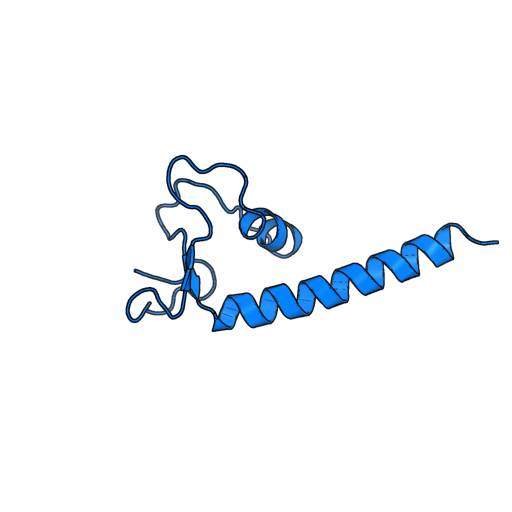.262 1.00 65.12 81 SER A O 1
#

CATH classification: 3.40.1800.20

InterPro domains:
  IPR012934 Zinc finger, AD-type [PF07776] (3-76)
  IPR012934 Zinc finger, AD-type [PS51915] (2-80)
  IPR012934 Zinc finger, AD-type [SM00868] (3-80)
  IPR013087 Zinc finger C2H2-type [PF00096] (297-318)
  IPR013087 Zinc finger C2H2-type [PF00096] (327-349)
  IPR013087 Zinc finger C2H2-type [PF00096] (448-471)
  IPR013087 Zinc finger C2H2-type [PF00096] (476-498)
  IPR013087 Zinc finger C2H2-type [PS00028] (298-319)
  IPR013087 Zinc finger C2H2-type [PS00028] (329-349)
  IPR013087 Zinc finger C2H2-type [PS00028] (389-409)
  IPR013087 Zinc finger C2H2-type [PS00028] (419-441)
  IPR013087 Zinc finger C2H2-type [PS00028] (450-471)
  IPR013087 Zinc finger C2H2-type [PS00028] (478-498)
  IPR013087 Zinc finger C2H2-type [PS00028] (506-527)
  IPR013087 Zinc finger C2H2-type [PS50157] (296-323)
  IPR013087 Zinc finger C2H2-type [PS50157] (327-354)
  IPR013087 Zinc finger C2H2-type [PS50157] (387-414)
  IPR013087 Zinc finger C2H2-type [PS50157] (417-446)
  IPR013087 Zinc finger C2H2-type [PS50157] (448-473)
  IPR013087 Zinc finger C2H2-type [PS50157] (476-503)

Secondary structure (DSSP, 8-state):
-B-TTT-PBP-SSTTEEESS-SS-S--SHHHHHHHH-SS---SS-SS-SEEEHHHHHHHHHHHHHHHHHHHHHHHHHH--